Protein AF-A0A061ELZ2-F1 (afdb_monomer_lite)

pLDDT: mean 81.49, std 12.24, range [49.22, 95.5]

Foldseek 3Di:
DDPVVVVVVVVVVVVVVVVVVVVVVPPPPDFAWDFFCVVVVQLQVVLVVVPANGWFQDDPPSTTITTHD

Organism: Theobroma cacao (NCBI:txid3641)

Structure (mmCIF, N/CA/C/O backbone):
data_AF-A0A061ELZ2-F1
#
_entry.id   AF-A0A061ELZ2-F1
#
loop_
_atom_site.group_PDB
_atom_site.id
_atom_site.type_symbol
_atom_site.label_atom_id
_atom_site.label_alt_id
_atom_site.label_comp_id
_atom_site.label_asym_id
_atom_site.label_entity_id
_atom_site.label_seq_id
_atom_site.pdbx_PDB_ins_code
_atom_site.Cartn_x
_atom_site.Cartn_y
_atom_site.Cartn_z
_atom_site.occupancy
_atom_site.B_iso_or_equiv
_atom_site.auth_seq_id
_atom_site.auth_comp_id
_atom_site.auth_asym_id
_atom_site.auth_atom_id
_atom_site.pdbx_PDB_model_num
ATOM 1 N N . MET A 1 1 ? -43.290 8.848 31.784 1.00 49.22 1 MET A N 1
ATOM 2 C CA . MET A 1 1 ? -41.901 8.507 31.386 1.00 49.22 1 MET A CA 1
ATOM 3 C C . MET A 1 1 ? -40.924 9.316 32.242 1.00 49.22 1 MET A C 1
ATOM 5 O O . MET A 1 1 ? -40.883 10.524 32.093 1.00 49.22 1 MET A O 1
ATOM 9 N N . GLY A 1 2 ? -40.228 8.699 33.206 1.00 54.56 2 GLY A N 1
ATOM 10 C CA . GLY A 1 2 ? -39.459 9.425 34.234 1.00 54.56 2 GLY A CA 1
ATOM 11 C C . GLY A 1 2 ? -38.0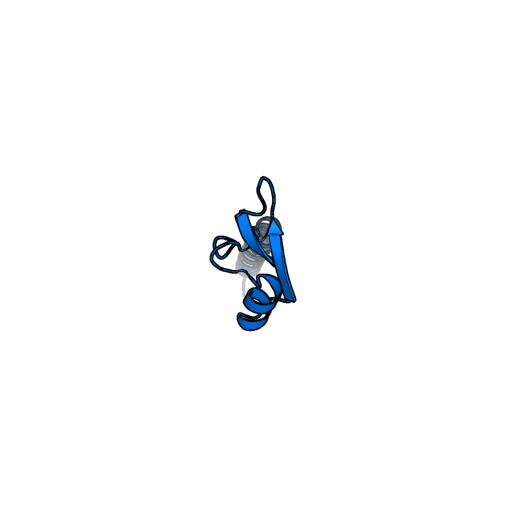80 9.968 33.795 1.00 54.56 2 GLY A C 1
ATOM 12 O O . GLY A 1 2 ? -37.461 9.404 32.888 1.00 54.56 2 GLY A O 1
ATOM 13 N N . PRO A 1 3 ? -37.548 10.993 34.496 1.00 59.97 3 PRO A N 1
ATOM 14 C CA . PRO A 1 3 ? -36.319 11.731 34.145 1.00 59.97 3 PRO A CA 1
ATOM 15 C C . PRO A 1 3 ? -35.041 10.874 34.160 1.00 59.97 3 PRO A C 1
ATOM 17 O O . PRO A 1 3 ? -34.059 11.184 33.490 1.00 59.97 3 PRO A O 1
ATOM 20 N N . ARG A 1 4 ? -35.070 9.735 34.865 1.00 59.75 4 ARG A N 1
ATOM 21 C CA . ARG A 1 4 ? -33.967 8.759 34.920 1.00 59.75 4 ARG A CA 1
ATOM 22 C C . ARG A 1 4 ? -33.656 8.126 33.558 1.00 59.75 4 ARG A C 1
ATOM 24 O O . ARG A 1 4 ? -32.504 7.805 33.289 1.00 59.75 4 ARG A O 1
ATOM 31 N N . ARG A 1 5 ? -34.658 7.985 32.677 1.00 59.53 5 ARG A N 1
ATOM 32 C CA . ARG A 1 5 ? -34.465 7.414 31.331 1.00 59.53 5 ARG A CA 1
ATOM 33 C C . ARG A 1 5 ? -33.729 8.379 30.401 1.00 59.53 5 ARG A C 1
ATOM 35 O O . ARG A 1 5 ? -32.882 7.937 29.636 1.00 59.53 5 ARG A O 1
ATOM 42 N N . LEU A 1 6 ? -33.989 9.682 30.535 1.00 61.56 6 LEU A N 1
ATOM 43 C CA . LEU A 1 6 ? -33.300 10.734 29.781 1.00 61.56 6 LEU A CA 1
ATOM 44 C C . LEU A 1 6 ? -31.812 10.817 30.166 1.00 61.56 6 LEU A C 1
ATOM 46 O O . LEU A 1 6 ? -30.953 10.961 29.303 1.00 61.56 6 LEU A O 1
ATOM 50 N N . SER A 1 7 ? -31.508 10.640 31.457 1.00 77.06 7 SER A N 1
ATOM 51 C CA . SER A 1 7 ? -30.136 10.629 31.981 1.00 77.06 7 SER A CA 1
ATOM 52 C C . SER A 1 7 ? -29.315 9.427 31.492 1.00 77.06 7 SER A C 1
ATOM 54 O O . SER A 1 7 ? -28.156 9.590 31.112 1.00 77.06 7 SER A O 1
ATOM 56 N N . CYS A 1 8 ? -29.913 8.231 31.425 1.00 74.06 8 CYS A N 1
ATOM 57 C CA . CYS A 1 8 ? -29.247 7.062 30.841 1.00 74.06 8 CYS A CA 1
ATOM 58 C C . CYS A 1 8 ? -29.009 7.225 29.337 1.00 74.06 8 CYS A C 1
ATOM 60 O O . CYS A 1 8 ? -27.912 6.942 28.868 1.00 74.06 8 CYS A O 1
ATOM 62 N N . LEU A 1 9 ? -30.010 7.712 28.596 1.00 80.44 9 LEU A N 1
ATOM 63 C CA . LEU A 1 9 ? -29.889 7.949 27.156 1.00 80.44 9 LEU A CA 1
ATOM 64 C C . LEU A 1 9 ? -28.775 8.953 26.845 1.00 80.44 9 LEU A C 1
ATOM 66 O O . LEU A 1 9 ? -27.938 8.681 25.991 1.00 80.44 9 LEU A O 1
ATOM 70 N N . ALA A 1 10 ? -28.701 10.058 27.591 1.00 84.06 10 ALA A N 1
ATOM 71 C CA . ALA A 1 10 ? -27.631 11.040 27.438 1.00 84.06 10 ALA A CA 1
ATOM 72 C C . ALA A 1 10 ? -26.241 10.431 27.692 1.00 84.06 10 ALA A C 1
ATOM 74 O O . ALA A 1 10 ? -25.320 10.653 26.912 1.00 84.06 10 ALA A O 1
ATOM 75 N N . ARG A 1 11 ? -26.089 9.608 28.739 1.00 84.88 11 ARG A N 1
ATOM 76 C CA . ARG A 1 11 ? -24.819 8.921 29.035 1.00 84.88 11 ARG A CA 1
ATOM 77 C C . ARG A 1 11 ? -24.415 7.939 27.938 1.00 84.88 11 ARG A C 1
ATOM 79 O O . ARG A 1 11 ? -23.251 7.910 27.562 1.00 84.88 11 ARG A O 1
ATOM 86 N N . VAL A 1 12 ? -25.362 7.166 27.411 1.00 88.25 12 VAL A N 1
ATOM 87 C CA . VAL A 1 12 ? -25.100 6.223 26.312 1.00 88.25 12 VAL A CA 1
ATOM 88 C C . VAL A 1 12 ? -24.681 6.968 25.045 1.00 88.25 12 VAL A C 1
ATOM 90 O O . VAL A 1 12 ? -23.711 6.569 24.407 1.00 88.25 12 VAL A O 1
ATOM 93 N N . LEU A 1 13 ? -25.347 8.079 24.714 1.00 88.75 13 LEU A N 1
ATOM 94 C CA . LEU A 1 13 ? -24.983 8.915 23.568 1.00 88.75 13 LEU A CA 1
ATOM 95 C C . LEU A 1 13 ? -23.564 9.478 23.703 1.00 88.75 13 LEU A C 1
ATOM 97 O O . LEU A 1 13 ? -22.792 9.389 22.755 1.00 88.75 13 LEU A O 1
ATOM 101 N N . ILE A 1 14 ? -23.189 9.974 24.887 1.00 90.81 14 ILE A N 1
ATOM 102 C CA . ILE A 1 14 ? -21.830 10.475 25.144 1.00 90.81 14 ILE A CA 1
ATOM 103 C C . ILE A 1 14 ? -20.793 9.362 24.940 1.00 90.81 14 ILE A C 1
ATOM 105 O O . ILE A 1 14 ? -19.809 9.566 24.228 1.00 90.81 14 ILE A O 1
ATOM 109 N N . MET A 1 15 ? -21.033 8.168 25.490 1.00 88.19 15 MET A N 1
ATOM 110 C CA . MET A 1 15 ? -20.122 7.029 25.319 1.00 88.19 15 MET A CA 1
ATOM 111 C C . MET A 1 15 ? -19.989 6.626 23.844 1.00 88.19 15 MET A C 1
ATOM 113 O O . MET A 1 15 ? -18.877 6.417 23.372 1.00 88.19 15 MET A O 1
ATOM 117 N N . LEU A 1 16 ? -21.092 6.589 23.088 1.00 88.62 16 LEU A N 1
ATOM 118 C CA . LEU A 1 16 ? -21.069 6.299 21.649 1.00 88.62 16 LEU A CA 1
ATOM 119 C C . LEU A 1 16 ? -20.278 7.348 20.863 1.00 88.62 16 LEU A C 1
ATOM 121 O O . LEU A 1 16 ? -19.450 6.988 20.030 1.00 88.62 16 LEU A O 1
ATOM 125 N N . THR A 1 17 ? -20.481 8.637 21.150 1.00 88.94 17 THR A N 1
ATOM 126 C CA . THR A 1 17 ? -19.719 9.707 20.488 1.00 88.94 17 THR A CA 1
ATOM 127 C C . THR A 1 17 ? -18.226 9.623 20.796 1.00 88.94 17 THR A C 1
ATOM 129 O O . THR A 1 17 ? -17.417 9.773 19.884 1.00 88.94 17 THR A O 1
ATOM 132 N N . ALA A 1 18 ? -17.847 9.304 22.038 1.00 87.25 18 ALA A N 1
ATOM 133 C CA . ALA A 1 18 ? -16.449 9.119 22.419 1.00 87.25 18 ALA A CA 1
ATOM 134 C C . ALA A 1 18 ? -15.803 7.936 21.681 1.00 87.25 18 ALA A C 1
ATOM 136 O O . ALA A 1 18 ? -14.679 8.054 21.204 1.00 87.25 18 ALA A O 1
ATOM 137 N N . ILE A 1 19 ? -16.531 6.825 21.531 1.00 87.00 19 ILE A N 1
ATOM 138 C CA . ILE A 1 19 ? -16.071 5.643 20.790 1.00 87.00 19 ILE A CA 1
ATOM 139 C C . ILE A 1 19 ? -15.831 5.983 19.313 1.00 87.00 19 ILE A C 1
ATOM 141 O O . ILE A 1 19 ? -14.778 5.651 18.775 1.00 87.00 19 ILE A O 1
ATOM 145 N N . ILE A 1 20 ? -16.771 6.678 18.663 1.00 85.44 20 ILE A N 1
ATOM 146 C CA . ILE A 1 20 ? -16.638 7.074 17.251 1.00 85.44 20 ILE A CA 1
ATOM 147 C C . ILE A 1 20 ? -15.421 7.986 17.058 1.00 85.44 20 ILE A C 1
ATOM 149 O O . ILE A 1 20 ? -14.618 7.751 16.160 1.00 85.44 20 ILE A O 1
ATOM 153 N N . LEU A 1 21 ? -15.247 8.991 17.924 1.00 84.56 21 LEU A N 1
ATOM 154 C CA . LEU A 1 21 ? -14.094 9.894 17.865 1.00 84.56 21 LEU A CA 1
ATOM 155 C C . LEU A 1 21 ? -12.768 9.153 18.076 1.00 84.56 21 LEU A C 1
ATOM 157 O O . LEU A 1 21 ? -11.790 9.445 17.393 1.00 84.56 21 LEU A O 1
ATOM 161 N N . PHE A 1 22 ? -12.743 8.174 18.981 1.00 80.44 22 PHE A N 1
ATOM 162 C CA . PHE A 1 22 ? -11.562 7.357 19.242 1.00 80.44 22 PHE A CA 1
ATOM 163 C C . PHE A 1 22 ? -11.168 6.511 18.025 1.00 80.44 22 PHE A C 1
ATOM 165 O O . PHE A 1 22 ? -9.995 6.469 17.667 1.00 80.44 22 PHE A O 1
ATOM 172 N N . PHE A 1 23 ? -12.133 5.898 17.333 1.00 7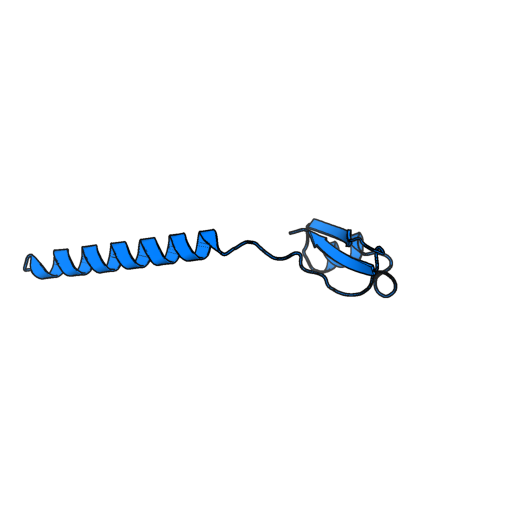4.06 23 PHE A N 1
ATOM 173 C CA . PHE A 1 23 ? -11.851 5.143 16.109 1.00 74.06 23 PHE A CA 1
ATOM 174 C C . PHE A 1 23 ? -11.377 6.035 14.955 1.00 74.06 23 PHE A C 1
ATOM 176 O O . PHE A 1 23 ? -10.474 5.637 14.222 1.00 74.06 23 PHE A O 1
ATOM 183 N N . SER A 1 24 ? -11.910 7.252 14.830 1.00 73.69 24 SER A N 1
ATOM 184 C CA . SER A 1 24 ? -11.448 8.220 13.826 1.00 73.69 24 SER A CA 1
ATOM 185 C C . SER A 1 24 ? -10.001 8.677 14.046 1.00 73.69 24 SER A C 1
ATOM 187 O O . SER A 1 24 ? -9.319 8.994 13.081 1.00 73.69 24 SER A O 1
ATOM 189 N N . LEU A 1 25 ? -9.524 8.701 15.296 1.00 66.69 25 LEU A N 1
ATOM 190 C CA . LEU A 1 25 ? -8.148 9.084 15.644 1.00 66.69 25 LEU A CA 1
ATOM 191 C C . LEU A 1 25 ? -7.115 7.983 15.364 1.00 66.69 25 LEU A C 1
ATOM 193 O O . LEU A 1 25 ? -5.931 8.279 15.255 1.00 66.69 25 LEU A O 1
ATOM 197 N N . ILE A 1 26 ? -7.543 6.721 15.290 1.00 63.56 26 ILE A N 1
ATOM 198 C CA . ILE A 1 26 ? -6.647 5.557 15.163 1.00 63.56 26 ILE A CA 1
ATOM 199 C C . ILE A 1 26 ? -6.574 5.065 13.710 1.00 63.56 26 ILE A C 1
ATOM 201 O O . ILE A 1 26 ? -5.737 4.231 13.373 1.00 63.56 26 ILE A O 1
ATOM 205 N N . ALA A 1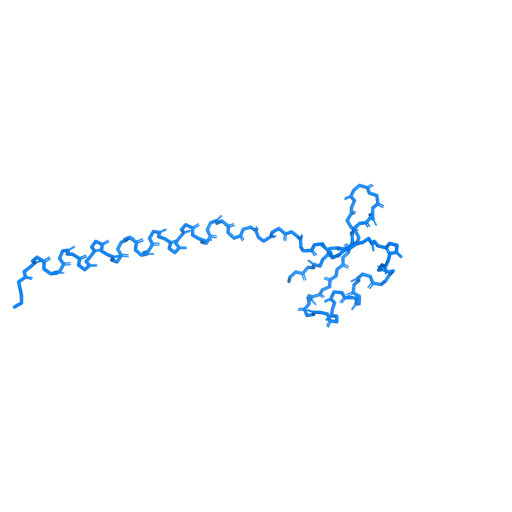 27 ? -7.409 5.604 12.819 1.00 58.84 27 ALA A N 1
ATOM 206 C CA . ALA A 1 27 ? -7.423 5.265 11.400 1.00 58.84 27 ALA A CA 1
ATOM 207 C C . ALA A 1 27 ? -6.274 5.936 10.618 1.00 58.84 27 ALA A C 1
ATOM 209 O O . ALA A 1 27 ? -6.481 6.533 9.566 1.00 58.84 27 ALA A O 1
ATOM 210 N N . GLU A 1 28 ? -5.045 5.804 11.107 1.00 58.38 28 GLU A N 1
ATOM 211 C CA . GLU A 1 28 ? -3.849 5.980 10.291 1.00 58.38 28 GLU A CA 1
ATOM 212 C C . GLU A 1 28 ? -3.727 4.702 9.450 1.00 58.38 28 GLU A C 1
ATOM 214 O O . GLU A 1 28 ? -3.231 3.672 9.912 1.00 58.38 28 GLU A O 1
ATOM 219 N N . ALA A 1 29 ? -4.289 4.715 8.239 1.00 60.47 29 ALA A N 1
ATOM 220 C CA . ALA A 1 29 ? -4.191 3.582 7.329 1.00 60.47 29 ALA A CA 1
ATOM 221 C C . ALA A 1 29 ? -2.713 3.360 6.982 1.00 60.47 29 ALA A C 1
ATOM 223 O O . ALA A 1 29 ? -2.141 4.086 6.168 1.00 60.47 29 ALA A O 1
ATOM 224 N N . ALA A 1 30 ? -2.088 2.369 7.623 1.00 63.50 30 ALA A N 1
ATOM 225 C CA . ALA A 1 30 ? -0.741 1.946 7.275 1.00 63.50 30 ALA A CA 1
ATOM 226 C C . ALA A 1 30 ? -0.671 1.685 5.756 1.00 63.50 30 ALA A C 1
ATOM 228 O O . ALA A 1 30 ? -1.623 1.129 5.192 1.00 63.50 30 ALA A O 1
ATOM 229 N N . PRO A 1 31 ? 0.416 2.092 5.075 1.00 65.31 31 PRO A N 1
ATOM 230 C CA . PRO A 1 31 ? 0.549 1.894 3.638 1.00 65.31 31 PRO A CA 1
ATOM 231 C C . PRO A 1 31 ? 0.379 0.407 3.306 1.00 65.31 31 PRO A C 1
ATOM 233 O O . PRO A 1 31 ? 1.061 -0.450 3.869 1.00 65.31 31 PRO A O 1
ATOM 236 N N . ILE A 1 32 ? -0.563 0.095 2.410 1.00 78.50 32 ILE A N 1
ATOM 237 C CA . ILE A 1 32 ? -0.881 -1.289 2.047 1.00 78.50 32 ILE A CA 1
ATOM 238 C C . ILE A 1 32 ? 0.178 -1.766 1.056 1.00 78.50 32 ILE A C 1
ATOM 240 O O . ILE A 1 32 ? 0.090 -1.507 -0.146 1.00 78.50 32 ILE A O 1
ATOM 244 N N . CYS A 1 33 ? 1.203 -2.437 1.576 1.00 88.00 33 CYS A N 1
ATOM 245 C CA . CYS A 1 33 ? 2.279 -3.017 0.782 1.00 88.00 33 CYS A CA 1
ATOM 246 C C . CYS A 1 33 ? 1.972 -4.478 0.446 1.00 88.00 33 CYS A C 1
ATOM 248 O O . CYS A 1 33 ? 1.669 -5.281 1.324 1.00 88.00 33 CYS A O 1
ATOM 250 N N . GLN A 1 34 ? 2.019 -4.800 -0.843 1.00 87.69 34 GLN A N 1
ATOM 251 C CA . GLN A 1 34 ? 1.458 -6.035 -1.400 1.00 87.69 34 GLN A CA 1
ATOM 252 C C . GLN A 1 34 ? 2.513 -7.126 -1.581 1.00 87.69 34 GLN A C 1
ATOM 254 O O . GLN A 1 34 ? 2.227 -8.312 -1.456 1.00 87.69 34 GLN A O 1
ATOM 259 N N . GLY A 1 35 ? 3.751 -6.729 -1.859 1.00 86.44 35 GLY A N 1
ATOM 260 C CA . GLY A 1 35 ? 4.835 -7.661 -2.128 1.00 86.44 35 GLY A CA 1
ATOM 261 C C . GLY A 1 35 ? 6.070 -6.941 -2.629 1.00 86.44 35 GLY A C 1
ATOM 262 O O . GLY A 1 35 ? 6.143 -5.707 -2.570 1.00 86.44 35 GLY A O 1
ATOM 263 N N . LYS A 1 36 ? 7.049 -7.710 -3.111 1.00 89.19 36 LYS A N 1
ATOM 264 C CA . LYS A 1 36 ? 8.282 -7.119 -3.607 1.00 89.19 36 LYS A CA 1
ATOM 265 C C . LYS A 1 36 ? 8.098 -6.510 -4.993 1.00 89.19 36 LYS A C 1
ATOM 267 O O . LYS A 1 36 ? 7.361 -7.047 -5.811 1.00 89.19 36 LYS A O 1
ATOM 272 N N . CYS A 1 37 ? 8.806 -5.428 -5.291 1.00 90.12 37 CYS A N 1
ATOM 273 C CA . CYS A 1 37 ? 8.786 -4.832 -6.629 1.00 90.12 37 CYS A CA 1
ATOM 274 C C . CYS A 1 37 ? 9.457 -5.703 -7.695 1.00 90.12 37 CYS A C 1
ATOM 276 O O . CYS A 1 37 ? 9.121 -5.586 -8.866 1.00 90.12 37 CYS A O 1
ATOM 278 N N . GLU A 1 38 ? 10.350 -6.613 -7.300 1.00 87.62 38 GLU A N 1
ATOM 279 C CA . GLU A 1 38 ? 10.891 -7.636 -8.206 1.00 87.62 38 GLU A CA 1
ATOM 280 C C . GLU A 1 38 ? 9.795 -8.604 -8.684 1.00 87.62 38 GLU A C 1
ATOM 282 O O . GLU A 1 38 ? 9.786 -8.995 -9.849 1.00 87.62 38 GLU A O 1
ATOM 287 N N . ASP A 1 39 ? 8.837 -8.928 -7.809 1.00 90.12 39 ASP A N 1
ATOM 288 C CA . ASP A 1 39 ? 7.684 -9.778 -8.131 1.00 90.12 39 ASP A CA 1
ATOM 289 C C . ASP A 1 39 ? 6.560 -8.981 -8.828 1.00 90.12 39 ASP A C 1
ATOM 291 O O . ASP A 1 39 ? 5.739 -9.542 -9.557 1.00 90.12 39 ASP A O 1
ATOM 295 N N . ILE A 1 40 ? 6.518 -7.660 -8.609 1.00 90.69 40 ILE A N 1
ATOM 296 C CA . ILE A 1 40 ? 5.505 -6.728 -9.123 1.00 90.69 40 ILE A CA 1
ATOM 297 C C . ILE A 1 40 ? 6.199 -5.597 -9.911 1.00 90.69 40 ILE A C 1
ATOM 299 O O . ILE A 1 40 ? 6.272 -4.462 -9.430 1.00 90.69 40 ILE A O 1
ATOM 303 N N . PRO A 1 41 ? 6.699 -5.875 -11.132 1.00 85.25 41 PRO A N 1
ATOM 304 C CA . PRO A 1 41 ? 7.470 -4.904 -11.915 1.00 85.25 41 PRO A CA 1
ATOM 305 C C . PRO A 1 41 ? 6.645 -3.676 -12.328 1.00 85.25 41 PRO A C 1
ATOM 307 O O . PRO A 1 41 ? 7.182 -2.580 -12.459 1.00 85.25 41 PRO A O 1
ATOM 310 N N . ASP A 1 42 ? 5.331 -3.845 -12.494 1.00 93.00 42 ASP A N 1
ATOM 311 C CA . ASP A 1 42 ? 4.374 -2.759 -12.720 1.00 93.00 42 ASP A CA 1
ATOM 312 C C . ASP A 1 42 ? 3.532 -2.524 -11.456 1.00 93.00 42 ASP A C 1
ATOM 314 O O . ASP A 1 42 ? 2.373 -2.940 -11.362 1.00 93.00 42 ASP A O 1
ATOM 318 N N . CYS A 1 43 ? 4.150 -1.907 -10.445 1.00 92.50 43 CYS A N 1
ATOM 319 C CA . CYS A 1 43 ? 3.507 -1.632 -9.159 1.00 92.50 43 CYS A CA 1
ATOM 320 C C . CYS A 1 43 ? 2.280 -0.711 -9.297 1.00 92.50 43 CYS A C 1
ATOM 322 O O . CYS A 1 43 ? 1.238 -0.985 -8.697 1.00 92.50 43 CYS A O 1
ATOM 324 N N . ASP A 1 44 ? 2.361 0.340 -10.123 1.00 94.19 44 ASP A N 1
ATOM 325 C CA . ASP A 1 44 ? 1.241 1.268 -10.325 1.00 94.19 44 ASP A CA 1
ATOM 326 C C . ASP A 1 44 ? 0.045 0.563 -10.979 1.00 94.19 44 ASP A C 1
ATOM 328 O O . ASP A 1 44 ? -1.076 0.618 -10.460 1.00 94.19 44 ASP A O 1
ATOM 332 N N . GLY A 1 45 ? 0.281 -0.179 -12.066 1.00 95.50 45 GLY A N 1
ATOM 333 C CA . GLY A 1 45 ? -0.766 -0.932 -12.748 1.00 95.50 45 GLY A CA 1
ATOM 334 C C . GLY A 1 45 ? -1.315 -2.089 -11.913 1.00 95.50 45 GLY A C 1
ATOM 335 O O . GLY A 1 45 ? -2.517 -2.361 -11.949 1.00 95.50 45 GLY A O 1
ATOM 336 N N . PHE A 1 46 ? -0.484 -2.766 -11.112 1.00 94.00 46 PHE A N 1
ATOM 337 C CA . PHE A 1 46 ? -0.953 -3.748 -10.132 1.00 94.00 46 PHE A CA 1
ATOM 338 C C . PHE A 1 46 ? -1.944 -3.119 -9.151 1.00 94.00 46 PHE A C 1
ATOM 340 O O . PHE A 1 46 ? -3.080 -3.583 -9.069 1.00 94.00 46 PHE A O 1
ATOM 347 N N . CYS A 1 47 ? -1.562 -2.028 -8.486 1.00 93.69 47 CYS A N 1
ATOM 348 C CA . CYS A 1 47 ? -2.412 -1.358 -7.508 1.00 93.69 47 CYS A CA 1
ATOM 349 C C . CYS A 1 47 ? -3.720 -0.835 -8.125 1.00 93.69 47 CYS A C 1
ATOM 351 O O . CYS A 1 47 ? -4.788 -1.016 -7.538 1.00 93.69 47 CYS A O 1
ATOM 353 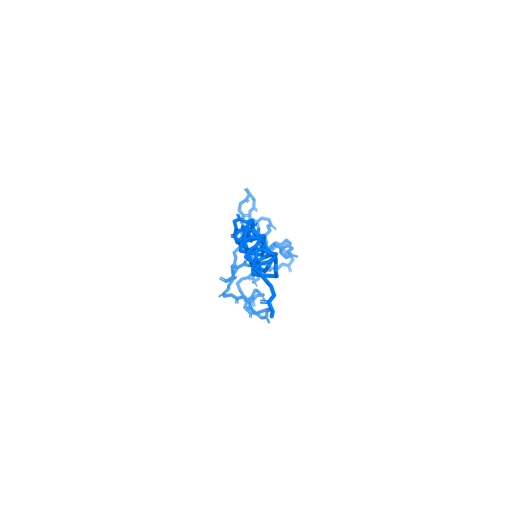N N . ARG A 1 48 ? -3.686 -0.282 -9.345 1.00 94.75 48 ARG A N 1
ATOM 354 C CA . ARG A 1 48 ? -4.912 0.118 -10.061 1.00 94.75 48 ARG A CA 1
ATOM 355 C C . ARG A 1 48 ? -5.848 -1.059 -10.340 1.00 94.75 48 ARG A C 1
ATOM 357 O O . ARG A 1 48 ? -7.059 -0.918 -10.186 1.00 94.75 48 ARG A O 1
ATOM 364 N N . ARG A 1 49 ? -5.311 -2.228 -10.713 1.00 94.19 49 ARG A N 1
ATOM 365 C CA . ARG A 1 49 ? -6.110 -3.437 -11.002 1.00 94.19 49 ARG A CA 1
ATOM 366 C C . ARG A 1 49 ? -6.850 -3.974 -9.781 1.00 94.19 49 ARG A C 1
ATOM 368 O O . ARG A 1 49 ? -7.937 -4.517 -9.936 1.00 94.19 49 ARG A O 1
ATOM 375 N N . ILE A 1 50 ? -6.280 -3.812 -8.590 1.00 91.75 50 ILE A N 1
ATOM 376 C CA . ILE A 1 50 ? -6.894 -4.249 -7.329 1.00 91.75 50 ILE A CA 1
ATOM 377 C C . ILE A 1 50 ? -7.712 -3.142 -6.635 1.00 91.75 50 ILE A C 1
ATOM 379 O O . ILE A 1 50 ? -8.169 -3.340 -5.513 1.00 91.75 50 ILE A O 1
ATOM 383 N N . GLY A 1 51 ? -7.938 -2.001 -7.302 1.00 89.88 51 GLY A N 1
ATOM 384 C CA . GLY A 1 51 ? -8.883 -0.966 -6.861 1.00 89.88 51 GLY A CA 1
ATOM 385 C C . GLY A 1 51 ? -8.279 0.221 -6.106 1.00 89.88 51 GLY A C 1
ATOM 386 O O . GLY A 1 51 ? -9.024 1.026 -5.554 1.00 89.88 51 GLY A O 1
ATOM 387 N N . PHE A 1 52 ? -6.954 0.357 -6.087 1.00 91.06 52 PHE A N 1
ATOM 388 C CA . PHE A 1 52 ? -6.262 1.519 -5.521 1.00 91.06 52 PHE A CA 1
ATOM 389 C C . PHE A 1 52 ? -6.050 2.613 -6.578 1.00 91.06 52 PHE A C 1
ATOM 391 O O . PHE A 1 52 ? -6.139 2.362 -7.780 1.00 91.06 52 PHE A O 1
ATOM 398 N N . LYS A 1 53 ? -5.727 3.843 -6.156 1.00 90.62 53 LYS A N 1
ATOM 399 C CA . LYS A 1 53 ? -5.461 4.957 -7.093 1.00 90.62 53 LYS A CA 1
ATOM 400 C C . LYS A 1 53 ? -4.159 4.794 -7.878 1.00 90.62 53 LYS A C 1
ATOM 402 O O . LYS A 1 53 ? -3.999 5.409 -8.931 1.00 90.62 53 LYS A O 1
ATOM 407 N N . GLY A 1 54 ? -3.242 3.988 -7.356 1.00 91.19 54 GLY A N 1
ATOM 408 C CA . GLY A 1 54 ? -1.920 3.740 -7.915 1.00 91.19 54 GLY A CA 1
ATOM 409 C C . GLY A 1 54 ? -1.007 3.126 -6.866 1.00 91.19 54 GLY A C 1
ATOM 410 O O . GLY A 1 54 ? -1.457 2.776 -5.772 1.00 91.19 54 GLY A O 1
ATOM 411 N N . GLY A 1 55 ? 0.273 3.001 -7.182 1.00 91.94 55 GLY A N 1
ATOM 412 C CA . GLY A 1 55 ? 1.252 2.421 -6.269 1.00 91.94 55 GLY A CA 1
ATOM 413 C C . GLY A 1 55 ? 2.678 2.769 -6.644 1.00 91.94 55 GLY A C 1
ATOM 414 O O . GLY A 1 55 ? 2.972 3.095 -7.792 1.00 91.94 55 GLY A O 1
ATOM 415 N N . ALA A 1 56 ? 3.566 2.709 -5.658 1.00 92.06 56 ALA A N 1
ATOM 416 C CA . ALA A 1 56 ? 4.983 2.960 -5.861 1.00 92.06 56 ALA A CA 1
ATOM 417 C C . ALA A 1 56 ? 5.845 2.019 -5.021 1.00 92.06 56 ALA A C 1
ATOM 419 O O . ALA A 1 56 ? 5.465 1.590 -3.928 1.00 92.06 56 ALA A O 1
ATOM 420 N N . CYS A 1 57 ? 7.037 1.737 -5.537 1.00 91.31 57 CYS A N 1
ATOM 421 C CA . CYS A 1 57 ? 8.078 1.047 -4.795 1.00 91.31 57 CYS A CA 1
ATOM 422 C C . CYS A 1 57 ? 8.663 1.993 -3.746 1.00 91.31 57 CYS A C 1
ATOM 424 O O . CYS A 1 57 ? 9.210 3.038 -4.099 1.00 91.31 57 CYS A O 1
ATOM 426 N N . GLN A 1 58 ? 8.539 1.648 -2.466 1.00 86.44 58 GLN A N 1
ATOM 427 C CA . GLN A 1 58 ? 9.019 2.492 -1.369 1.00 86.44 58 GLN A CA 1
ATOM 428 C C . GLN A 1 58 ? 10.469 2.129 -0.958 1.00 86.44 58 GLN A C 1
ATOM 430 O O . GLN A 1 58 ? 10.863 0.957 -1.030 1.00 86.44 58 GLN A O 1
ATOM 435 N N . PRO A 1 59 ? 11.289 3.115 -0.535 1.00 80.62 59 PRO A N 1
ATOM 436 C CA . PRO A 1 59 ? 12.634 2.914 0.022 1.00 80.62 59 PRO A CA 1
ATOM 437 C C . PRO A 1 59 ? 12.596 2.097 1.336 1.00 80.62 59 PRO A C 1
ATOM 439 O O . PRO A 1 59 ? 11.518 1.911 1.900 1.00 80.62 59 PRO A O 1
ATOM 442 N N . PRO A 1 60 ? 13.734 1.578 1.854 1.00 67.00 60 PRO A N 1
ATOM 443 C CA . PRO A 1 60 ? 15.134 1.951 1.576 1.00 67.00 60 PRO A CA 1
ATOM 444 C C . PRO A 1 60 ? 15.764 1.346 0.315 1.00 67.00 60 PRO A C 1
ATOM 446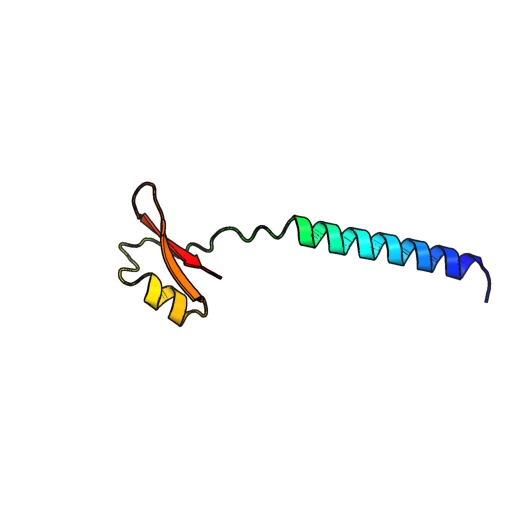 O O . PRO A 1 60 ? 16.790 1.841 -0.134 1.00 67.00 60 PRO A O 1
ATOM 449 N N . PHE A 1 61 ? 15.153 0.324 -0.288 1.00 65.38 61 PHE A N 1
ATOM 450 C CA . PHE A 1 61 ? 15.725 -0.376 -1.450 1.00 65.38 61 PHE A CA 1
ATOM 451 C C . PHE A 1 61 ? 14.738 -0.555 -2.610 1.00 65.38 61 PHE A C 1
ATOM 453 O O . PHE A 1 61 ? 14.927 -1.450 -3.426 1.00 65.38 61 PHE A O 1
ATOM 460 N N . TYR A 1 62 ? 13.660 0.241 -2.664 1.00 71.44 62 TYR A N 1
ATOM 461 C CA . TYR A 1 62 ? 12.565 0.054 -3.632 1.00 71.44 62 TYR A CA 1
ATOM 462 C C . TYR A 1 62 ? 12.031 -1.384 -3.631 1.00 71.44 62 TYR A C 1
ATOM 464 O O . TYR A 1 62 ? 11.583 -1.902 -4.648 1.00 71.44 62 TYR A O 1
ATOM 472 N N . GLN A 1 63 ? 12.124 -2.049 -2.477 1.00 81.50 63 GLN A N 1
ATOM 473 C CA . GLN A 1 63 ? 11.887 -3.480 -2.393 1.00 81.50 63 GLN A CA 1
ATOM 474 C C . GLN A 1 63 ? 10.411 -3.796 -2.350 1.00 81.50 63 GLN A C 1
ATOM 476 O O . GLN A 1 63 ? 10.064 -4.852 -2.844 1.00 81.50 63 GLN A O 1
ATOM 481 N N . PHE A 1 64 ? 9.559 -2.925 -1.804 1.00 90.00 64 PHE A N 1
ATOM 482 C CA . PHE A 1 64 ? 8.144 -3.223 -1.598 1.00 90.00 64 PHE A CA 1
ATOM 483 C C . PHE A 1 64 ? 7.241 -2.301 -2.407 1.00 90.00 64 PHE A C 1
ATOM 485 O O . PHE A 1 64 ? 7.363 -1.078 -2.331 1.00 90.00 64 PHE A O 1
ATOM 492 N N . CYS A 1 65 ? 6.313 -2.906 -3.148 1.00 92.00 65 CYS A N 1
ATOM 493 C CA . CYS A 1 65 ? 5.249 -2.208 -3.851 1.00 92.00 65 CYS A CA 1
ATOM 494 C C . CYS A 1 65 ? 4.134 -1.869 -2.859 1.00 92.00 65 CYS A C 1
ATOM 496 O O . CYS A 1 65 ? 3.497 -2.772 -2.305 1.00 92.00 65 CYS A O 1
ATOM 498 N N . CYS A 1 66 ? 3.903 -0.576 -2.642 1.00 91.44 66 CYS A N 1
ATOM 499 C CA . CYS A 1 66 ? 2.875 -0.076 -1.739 1.00 91.44 66 CYS A CA 1
ATOM 500 C C . CYS A 1 66 ? 1.818 0.709 -2.516 1.00 91.44 66 CYS A C 1
ATOM 502 O O . CYS A 1 66 ? 2.143 1.600 -3.304 1.00 91.44 66 CYS A O 1
ATOM 504 N N . CYS A 1 67 ? 0.552 0.356 -2.295 1.00 91.50 67 CYS A N 1
ATOM 505 C CA . CYS A 1 67 ? -0.583 0.961 -2.973 1.00 91.50 67 CYS A CA 1
ATOM 506 C C . CYS A 1 67 ? -1.094 2.194 -2.225 1.00 91.50 67 CYS A C 1
ATOM 508 O O . CYS A 1 67 ? -1.219 2.198 -0.999 1.00 91.50 67 CYS A O 1
ATOM 510 N N . ASN A 1 68 ? -1.444 3.219 -2.994 1.00 86.75 68 ASN A N 1
ATOM 511 C CA . ASN A 1 68 ? -2.011 4.470 -2.513 1.00 86.75 68 ASN A CA 1
ATOM 512 C C . ASN A 1 68 ? -3.546 4.379 -2.541 1.00 86.75 68 ASN A C 1
ATOM 514 O O . ASN A 1 68 ? -4.123 4.102 -3.597 1.00 86.75 68 ASN A O 1
ATOM 518 N N . GLN A 1 69 ? -4.202 4.6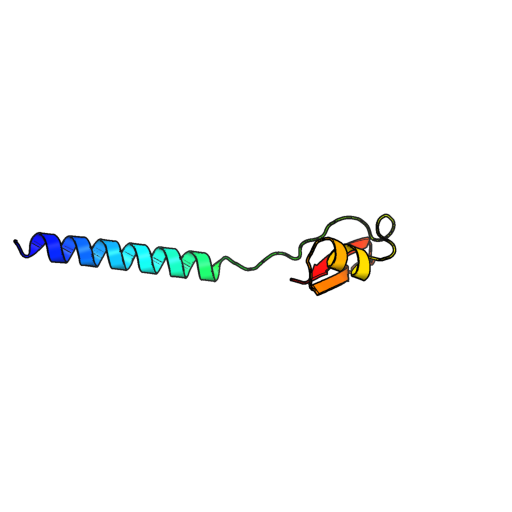15 -1.399 1.00 75.88 69 GLN A N 1
ATOM 519 C CA . GLN A 1 69 ? -5.671 4.699 -1.311 1.00 75.88 69 GLN A CA 1
ATOM 520 C C . GLN A 1 69 ? -6.251 5.893 -2.078 1.00 75.88 69 GLN A C 1
ATOM 522 O O . GLN A 1 69 ? -5.681 7.007 -2.071 1.00 75.88 69 GLN A O 1
#

Radius of gyration: 21.83 Å; chains: 1; bounding box: 58×22×48 Å

Secondary structure (DSSP, 8-state):
--HHHHHHHHHHHHHHHHHHHHHHHH-----EEEEETTT-S-HHHHHHHTTSSEEEEETTTT-EEEEE-

Sequence (69 aa):
MGPRRLSCLARVLIMLTAIILFFSLIAEAAPICQGKCEDIPDCDGFCRRIGFKGGACQPPFYQFCCCNQ